Protein AF-A0A7V5YTV3-F1 (afdb_monomer_lite)

Radius of gyration: 22.98 Å; chains: 1; bounding box: 76×27×65 Å

Secondary structure (DSSP, 8-state):
-------------------HHHHHHHTS----TT-PPPP--HHHHHTTHHHHHHHHHHHHHHHHHHHHHHHHHHHHHHHHHHTTS----HHHHHHHHHHHHHHHHHHHHHHHHHHTTT-EEEETTTTEEEEEEEETTEEEEEEEETT-SS--EEEETTTGGGG-EE--HHHHHHEE-PPP-

Foldseek 3Di:
DDDDDDDPPDPDPDDDDQQVVNLVVVLPPPPPPPDDQFADAQVRVQVCCVVLLVLLVLLLVLSVVLVVLRVVLVVVVCCCVVVVGPPDDPVVSVVSVVSSVVSSVSSSVSQVVNCVSSWHQDDSNFSKIWGWKDFQNDIWTQIDTSPDNGGQWIARPVCPPVRTDGDDPNRNVGIDGDDDD

pLDDT: mean 79.78, std 21.56, range [27.31, 97.94]

Sequence (181 aa):
MRSRTGGQTQLRAKRPSRSIARLVADLRVPASEGDMPRYFTVHQAERLLPVIKPLMEQAMVLFRALMQAGHELAGINWRINALGGAFVNRQHITRLRNRERATADRLRELIEEIQSQGCQVKDLNLGLVDFPTRYRGREVLLCWKIDEPFIAYWHEVEAGFAGRQPIDEEFLQSHRGETEH

Structure (mmCIF, N/CA/C/O backbone):
data_AF-A0A7V5YTV3-F1
#
_entry.id   AF-A0A7V5YTV3-F1
#
loop_
_atom_site.group_PDB
_atom_site.id
_atom_site.type_symbol
_atom_site.label_atom_id
_atom_site.label_alt_id
_atom_site.label_comp_id
_atom_site.label_asym_id
_atom_site.label_entity_id
_atom_site.label_seq_id
_atom_site.pdbx_PDB_ins_code
_atom_site.Cartn_x
_atom_site.Cartn_y
_atom_site.Cartn_z
_atom_site.occupancy
_atom_site.B_iso_or_equiv
_atom_site.auth_seq_id
_atom_site.auth_comp_id
_atom_site.auth_asym_id
_atom_site.auth_atom_id
_atom_site.pdbx_PDB_model_num
ATOM 1 N N . MET A 1 1 ? 56.120 -1.026 -39.031 1.00 39.28 1 MET A N 1
ATOM 2 C CA . MET A 1 1 ? 55.217 0.143 -38.930 1.00 39.28 1 MET A CA 1
ATOM 3 C C . MET A 1 1 ? 53.805 -0.333 -38.603 1.00 39.28 1 MET A C 1
ATOM 5 O O . MET A 1 1 ? 53.260 -1.123 -39.350 1.00 39.28 1 MET A O 1
ATOM 9 N N . ARG A 1 2 ? 53.303 0.110 -37.442 1.00 32.78 2 ARG A N 1
ATOM 10 C CA . ARG A 1 2 ? 51.908 0.258 -36.966 1.00 32.78 2 ARG A CA 1
ATOM 11 C C . ARG A 1 2 ? 50.825 -0.751 -37.409 1.00 32.78 2 ARG A C 1
ATOM 13 O O . ARG A 1 2 ? 50.224 -0.642 -38.466 1.00 32.78 2 ARG A O 1
ATOM 20 N N . SER A 1 3 ? 50.520 -1.621 -36.448 1.00 36.06 3 SER A N 1
ATOM 21 C CA . SER A 1 3 ? 49.219 -2.088 -35.947 1.00 36.06 3 SER A CA 1
ATOM 22 C C . SER A 1 3 ? 47.936 -1.400 -36.445 1.00 36.06 3 SER A C 1
ATOM 24 O O . SER A 1 3 ? 47.866 -0.172 -36.449 1.00 36.06 3 SER A O 1
ATOM 26 N N . ARG A 1 4 ? 46.864 -2.194 -36.617 1.00 34.47 4 ARG A N 1
ATOM 27 C CA . ARG A 1 4 ? 45.581 -2.068 -35.877 1.00 34.47 4 ARG A CA 1
ATOM 28 C C . ARG A 1 4 ? 44.632 -3.227 -36.222 1.00 34.47 4 ARG A C 1
ATOM 30 O O . ARG A 1 4 ? 43.873 -3.180 -37.181 1.00 34.47 4 ARG A O 1
ATOM 37 N N . THR A 1 5 ? 44.678 -4.267 -35.398 1.00 36.91 5 THR A N 1
ATOM 38 C CA . THR A 1 5 ? 43.647 -5.300 -35.272 1.00 36.91 5 THR A CA 1
ATOM 39 C C . THR A 1 5 ? 42.393 -4.682 -34.650 1.00 36.91 5 THR A C 1
ATOM 41 O O . THR A 1 5 ? 42.446 -4.093 -33.570 1.00 36.91 5 THR A O 1
ATOM 44 N N . GLY A 1 6 ? 41.262 -4.782 -35.352 1.00 32.66 6 GLY A N 1
ATOM 45 C CA . GLY A 1 6 ? 39.955 -4.362 -34.857 1.00 32.66 6 GLY A CA 1
ATOM 46 C C . GLY A 1 6 ? 39.487 -5.285 -33.735 1.00 32.66 6 GLY A C 1
ATOM 47 O O . GLY A 1 6 ? 39.086 -6.418 -33.983 1.00 32.66 6 GLY A O 1
ATOM 48 N N . GLY A 1 7 ? 39.545 -4.801 -32.495 1.00 29.97 7 GLY A N 1
ATOM 49 C CA . GLY A 1 7 ? 38.953 -5.479 -31.348 1.00 29.97 7 GLY A CA 1
ATOM 50 C C . GLY A 1 7 ? 37.432 -5.376 -31.405 1.00 29.97 7 GLY A C 1
ATOM 51 O O . GLY A 1 7 ? 36.863 -4.351 -31.034 1.00 29.97 7 GLY A O 1
ATOM 52 N N . GLN A 1 8 ? 36.764 -6.436 -31.858 1.00 31.97 8 GLN A N 1
ATOM 53 C CA . GLN A 1 8 ? 35.346 -6.634 -31.574 1.00 31.97 8 GLN A CA 1
ATOM 54 C C . GLN A 1 8 ? 35.211 -6.966 -30.087 1.00 31.97 8 GLN A C 1
ATOM 56 O O . GLN A 1 8 ? 35.375 -8.108 -29.662 1.00 31.97 8 GLN A O 1
ATOM 61 N N . THR A 1 9 ? 34.950 -5.949 -29.269 1.00 30.86 9 THR A N 1
ATOM 62 C CA . THR A 1 9 ? 34.648 -6.142 -27.851 1.00 30.86 9 THR A CA 1
ATOM 63 C C . THR A 1 9 ? 33.279 -6.805 -27.737 1.00 30.86 9 THR A C 1
ATOM 65 O O . THR A 1 9 ? 32.240 -6.143 -27.784 1.00 30.86 9 THR A O 1
ATOM 68 N N . GLN A 1 10 ? 33.287 -8.130 -27.599 1.00 30.34 10 GLN A N 1
ATOM 69 C CA . GLN A 1 10 ? 32.141 -8.934 -27.192 1.00 30.34 10 GLN A CA 1
ATOM 70 C C . GLN A 1 10 ? 31.626 -8.380 -25.858 1.00 30.34 10 GLN A C 1
ATOM 72 O O . GLN A 1 10 ? 32.236 -8.551 -24.800 1.00 30.34 10 GLN A O 1
ATOM 77 N N . LEU A 1 11 ? 30.506 -7.661 -25.903 1.00 29.94 11 LEU A N 1
ATOM 78 C CA . LEU A 1 11 ? 29.801 -7.232 -24.705 1.00 29.94 11 LEU A CA 1
ATOM 79 C C . LEU A 1 11 ? 29.203 -8.480 -24.061 1.00 29.94 11 LEU A C 1
ATOM 81 O O . LEU A 1 11 ? 28.104 -8.909 -24.404 1.00 29.94 11 LEU A O 1
ATOM 85 N N . ARG A 1 12 ? 29.956 -9.072 -23.130 1.00 27.31 12 ARG A N 1
ATOM 86 C CA . ARG A 1 12 ? 29.453 -10.071 -22.188 1.00 27.31 12 ARG A CA 1
ATOM 87 C C . ARG A 1 12 ? 28.170 -9.514 -21.574 1.00 27.31 12 ARG A C 1
ATOM 89 O O . ARG A 1 12 ? 28.212 -8.505 -20.867 1.00 27.31 12 ARG A O 1
ATOM 96 N N . ALA A 1 13 ? 27.041 -10.153 -21.866 1.00 31.86 13 ALA A N 1
ATOM 97 C CA . ALA A 1 13 ? 25.770 -9.843 -21.239 1.00 31.86 13 ALA A CA 1
ATOM 98 C C . ALA A 1 13 ? 25.950 -9.959 -19.718 1.00 31.86 13 ALA A C 1
ATOM 100 O O . ALA A 1 13 ? 26.107 -11.053 -19.171 1.00 31.86 13 ALA A O 1
ATOM 101 N N . LYS A 1 14 ? 26.006 -8.815 -19.023 1.00 35.97 14 LYS A N 1
ATOM 102 C CA . LYS A 1 14 ? 25.876 -8.800 -17.566 1.00 35.97 14 LYS A CA 1
ATOM 103 C C . LYS A 1 14 ? 24.505 -9.395 -17.238 1.00 35.97 14 LYS A C 1
ATOM 105 O O . LYS A 1 14 ? 23.525 -9.088 -17.912 1.00 35.97 14 LYS A O 1
ATOM 110 N N . ARG A 1 15 ? 24.510 -10.284 -16.239 1.00 31.16 15 ARG A N 1
ATOM 111 C CA . ARG A 1 15 ? 23.380 -11.058 -15.696 1.00 31.16 15 ARG A CA 1
ATOM 112 C C . ARG A 1 15 ? 22.053 -10.277 -15.732 1.00 31.16 15 ARG A C 1
ATOM 114 O O . ARG A 1 15 ? 22.084 -9.072 -15.476 1.00 31.16 15 ARG A O 1
ATOM 121 N N . PRO A 1 16 ? 20.915 -10.941 -16.019 1.00 34.22 16 PRO A N 1
ATOM 122 C CA . PRO A 1 16 ? 19.632 -10.269 -16.186 1.00 34.22 16 PRO A CA 1
ATOM 123 C C . PRO A 1 16 ? 19.298 -9.425 -14.955 1.00 34.22 16 PRO A C 1
ATOM 125 O O . PRO A 1 16 ? 19.523 -9.846 -13.817 1.00 34.22 16 PRO A O 1
ATOM 128 N N . SER A 1 17 ? 18.794 -8.217 -15.218 1.00 44.38 17 SER A N 1
ATOM 129 C CA . SER A 1 17 ? 18.228 -7.311 -14.223 1.00 44.38 17 SER A CA 1
ATOM 130 C C . SER A 1 17 ? 17.287 -8.083 -13.303 1.00 44.38 17 SER A C 1
ATOM 132 O O . SER A 1 17 ? 16.470 -8.869 -13.785 1.00 44.38 17 SER A O 1
ATOM 134 N N . ARG A 1 18 ? 17.421 -7.867 -11.987 1.00 47.12 18 ARG A N 1
ATOM 135 C CA . ARG A 1 18 ? 16.464 -8.339 -10.977 1.00 47.12 18 ARG A CA 1
ATOM 136 C C . ARG A 1 18 ? 15.051 -8.088 -11.516 1.00 47.12 18 ARG A C 1
ATOM 138 O O . ARG A 1 18 ? 14.737 -6.950 -11.849 1.00 47.12 18 ARG A O 1
ATOM 145 N N . SER A 1 19 ? 14.258 -9.143 -11.696 1.00 48.81 19 SER A N 1
ATOM 146 C CA . SER A 1 19 ? 12.897 -9.018 -12.217 1.00 48.81 19 SER A CA 1
ATOM 147 C C . SER A 1 19 ? 12.085 -8.091 -11.313 1.00 48.81 19 SER A C 1
ATOM 149 O O . SER A 1 19 ? 12.270 -8.110 -10.100 1.00 48.81 19 SER A O 1
ATOM 151 N N . ILE A 1 20 ? 11.163 -7.306 -11.875 1.00 48.50 20 ILE A N 1
ATOM 152 C CA . ILE A 1 20 ? 10.229 -6.484 -11.084 1.00 48.50 20 ILE A CA 1
ATOM 153 C C . ILE A 1 20 ? 9.467 -7.354 -10.078 1.00 48.50 20 ILE A C 1
ATOM 155 O O . ILE A 1 20 ? 9.325 -6.958 -8.933 1.00 48.50 20 ILE A O 1
ATOM 159 N N . ALA A 1 21 ? 9.104 -8.587 -10.451 1.00 38.34 21 ALA A N 1
ATOM 160 C CA . ALA A 1 21 ? 8.534 -9.574 -9.530 1.00 38.34 21 ALA A CA 1
ATOM 161 C C . ALA A 1 21 ? 9.426 -9.842 -8.302 1.00 38.34 21 ALA A C 1
ATOM 163 O O . ALA A 1 21 ? 8.923 -9.992 -7.194 1.00 38.34 21 ALA A O 1
ATOM 164 N N . ARG A 1 22 ? 10.754 -9.851 -8.480 1.00 47.03 22 ARG A N 1
ATOM 165 C CA . ARG A 1 22 ? 11.716 -9.962 -7.381 1.00 47.03 22 ARG A CA 1
ATOM 166 C C . ARG A 1 22 ? 11.882 -8.645 -6.638 1.00 47.03 22 ARG A C 1
ATOM 168 O O . ARG A 1 22 ? 12.052 -8.687 -5.442 1.00 47.03 22 ARG A O 1
ATOM 175 N N . LEU A 1 23 ? 11.767 -7.495 -7.300 1.00 50.50 23 LEU A N 1
ATOM 176 C CA . LEU A 1 23 ? 11.758 -6.201 -6.620 1.00 50.50 23 LEU A CA 1
ATOM 177 C C . LEU A 1 23 ? 10.543 -6.071 -5.692 1.00 50.50 23 LEU A C 1
ATOM 179 O O . LEU A 1 23 ? 10.701 -5.630 -4.573 1.00 50.50 23 LEU A O 1
ATOM 183 N N . VAL A 1 24 ? 9.363 -6.508 -6.130 1.00 46.94 24 VAL A N 1
ATOM 184 C CA . VAL A 1 24 ? 8.118 -6.517 -5.343 1.00 46.94 24 VAL A CA 1
ATOM 185 C C . VAL A 1 24 ? 8.178 -7.556 -4.221 1.00 46.94 24 VAL A C 1
ATOM 187 O O . VAL A 1 24 ? 7.760 -7.271 -3.107 1.00 46.94 24 VAL A O 1
ATOM 190 N N . ALA A 1 25 ? 8.758 -8.733 -4.479 1.00 45.34 25 ALA A N 1
ATOM 191 C CA . ALA A 1 25 ? 8.995 -9.742 -3.446 1.00 45.34 25 ALA A CA 1
ATOM 192 C C . ALA A 1 25 ? 10.076 -9.319 -2.427 1.00 45.34 25 ALA A C 1
ATOM 194 O O . ALA A 1 25 ? 9.932 -9.596 -1.241 1.00 45.34 25 ALA A O 1
ATOM 195 N N . ASP A 1 26 ? 11.127 -8.621 -2.874 1.00 46.34 26 ASP A N 1
ATOM 196 C CA . ASP A 1 26 ? 12.193 -8.037 -2.043 1.00 46.34 26 ASP A CA 1
ATOM 197 C C . ASP A 1 26 ? 11.705 -6.757 -1.318 1.00 46.34 26 ASP A C 1
ATOM 199 O O . ASP A 1 26 ? 12.293 -6.358 -0.319 1.00 46.34 26 ASP A O 1
ATOM 203 N N . LEU A 1 27 ? 10.628 -6.118 -1.806 1.00 48.12 27 LEU A N 1
ATOM 204 C CA . LEU A 1 27 ? 9.881 -5.028 -1.156 1.00 48.12 27 LEU A CA 1
ATOM 205 C C . LEU A 1 27 ? 8.901 -5.539 -0.096 1.00 48.12 27 LEU A C 1
ATOM 207 O O . LEU A 1 27 ? 8.182 -4.733 0.496 1.00 48.12 27 LEU A O 1
ATOM 211 N N . ARG A 1 28 ? 8.901 -6.845 0.208 1.00 44.03 28 ARG A N 1
ATOM 212 C CA . ARG A 1 28 ? 8.528 -7.292 1.547 1.00 44.03 28 ARG A CA 1
ATOM 213 C C . ARG A 1 28 ? 9.573 -6.698 2.484 1.00 44.03 28 ARG A C 1
ATOM 215 O O . ARG A 1 28 ? 10.559 -7.353 2.805 1.00 44.03 28 ARG A O 1
ATOM 222 N N . VAL A 1 29 ? 9.388 -5.424 2.825 1.00 44.69 29 VAL A N 1
ATOM 223 C CA . VAL A 1 29 ? 10.171 -4.727 3.833 1.00 44.69 29 VAL A CA 1
ATOM 224 C C . VAL A 1 29 ? 10.051 -5.624 5.056 1.00 44.69 29 VAL A C 1
ATOM 226 O O . VAL A 1 29 ? 8.930 -5.822 5.536 1.00 44.69 29 VAL A O 1
ATOM 229 N N . PRO A 1 30 ? 11.134 -6.290 5.497 1.00 38.91 30 PRO A N 1
ATOM 230 C CA . PRO A 1 30 ? 11.075 -6.949 6.782 1.00 38.91 30 PRO A CA 1
ATOM 231 C C . PRO A 1 30 ? 10.698 -5.843 7.759 1.00 38.91 30 PRO A C 1
ATOM 233 O O . PRO A 1 30 ? 11.367 -4.807 7.776 1.00 38.91 30 PRO A O 1
ATOM 236 N N . ALA A 1 31 ? 9.600 -6.026 8.501 1.00 42.47 31 ALA A N 1
ATOM 237 C CA . ALA A 1 31 ? 9.365 -5.223 9.691 1.00 42.47 31 ALA A CA 1
ATOM 238 C C . ALA A 1 31 ? 10.707 -5.208 10.427 1.00 42.47 31 ALA A C 1
ATOM 240 O O . ALA A 1 31 ? 11.271 -6.278 10.679 1.00 42.47 31 ALA A O 1
ATOM 241 N N . SER A 1 32 ? 11.305 -4.026 10.584 1.00 39.44 32 SER A N 1
ATOM 242 C CA . SER A 1 32 ? 12.628 -3.909 11.187 1.00 39.44 32 SER A CA 1
ATOM 243 C C . SER A 1 32 ? 12.634 -4.705 12.489 1.00 39.44 32 SER A C 1
ATOM 245 O O . SER A 1 32 ? 11.674 -4.598 13.248 1.00 39.44 32 SER A O 1
ATOM 247 N N . GLU A 1 33 ? 13.687 -5.491 12.745 1.00 37.72 33 GLU A N 1
ATOM 248 C CA . GLU A 1 33 ? 13.821 -6.446 13.870 1.00 37.72 33 GLU A CA 1
ATOM 249 C C . GLU A 1 33 ? 13.706 -5.828 15.291 1.00 37.72 33 GLU A C 1
ATOM 251 O O . GLU A 1 33 ? 14.008 -6.484 16.283 1.00 37.72 33 GLU A O 1
ATOM 256 N N . GLY A 1 34 ? 13.238 -4.584 15.423 1.00 42.78 34 GLY A N 1
ATOM 257 C CA . GLY A 1 34 ? 12.931 -3.917 16.687 1.00 42.78 34 GLY A CA 1
ATOM 258 C C . GLY A 1 34 ? 11.650 -3.074 16.691 1.00 42.78 34 GLY A C 1
ATOM 259 O O . GLY A 1 34 ? 11.430 -2.372 17.673 1.00 42.78 34 GLY A O 1
ATOM 260 N N . ASP A 1 35 ? 10.817 -3.116 15.644 1.00 53.72 35 ASP A N 1
ATOM 261 C CA . ASP A 1 35 ? 9.542 -2.387 15.616 1.00 53.72 35 ASP A CA 1
ATOM 262 C C . ASP A 1 35 ? 8.424 -3.338 16.056 1.00 53.72 35 ASP A C 1
ATOM 264 O O . ASP A 1 35 ? 8.034 -4.253 15.325 1.00 53.72 35 ASP A O 1
ATOM 268 N N . MET A 1 36 ? 7.974 -3.203 17.307 1.00 58.09 36 MET A N 1
ATOM 269 C CA . MET A 1 36 ? 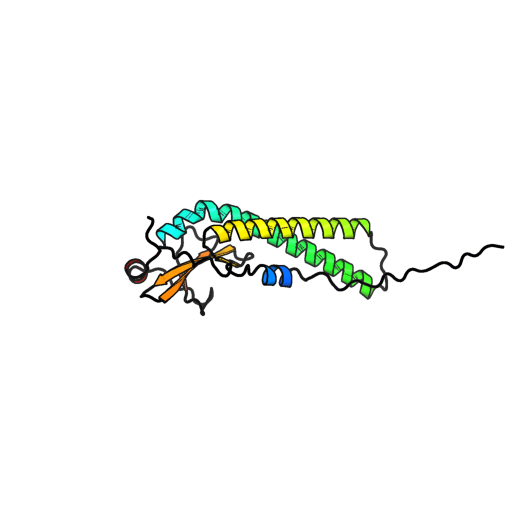6.824 -3.975 17.775 1.00 58.09 36 MET A CA 1
ATOM 270 C C . MET A 1 36 ? 5.608 -3.599 16.918 1.00 58.09 36 MET A C 1
ATOM 272 O O . MET A 1 36 ? 5.356 -2.409 16.726 1.00 58.09 36 MET A O 1
ATOM 276 N N . PRO A 1 37 ? 4.852 -4.579 16.394 1.00 66.75 37 PRO A N 1
ATOM 277 C CA . PRO A 1 37 ? 3.706 -4.289 15.550 1.00 66.75 37 PRO A CA 1
ATOM 278 C C . PRO A 1 37 ? 2.681 -3.478 16.339 1.00 66.75 37 PRO A C 1
ATOM 280 O O . PRO A 1 37 ? 2.120 -3.969 17.317 1.00 66.75 37 PRO A O 1
ATOM 283 N N . ARG A 1 38 ? 2.427 -2.250 15.878 1.00 86.56 38 ARG A N 1
ATOM 284 C CA . ARG A 1 38 ? 1.354 -1.408 16.400 1.00 86.56 38 ARG A CA 1
ATOM 285 C C . ARG A 1 38 ? 0.017 -2.095 16.146 1.00 86.56 38 ARG A C 1
ATOM 287 O O . ARG A 1 38 ? -0.350 -2.325 14.993 1.00 86.56 38 ARG A O 1
ATOM 294 N N . TYR A 1 39 ? -0.721 -2.401 17.207 1.00 93.81 39 TYR A N 1
ATOM 295 C CA . TYR A 1 39 ? -2.074 -2.946 17.082 1.00 93.81 39 TYR A CA 1
ATOM 296 C C . TYR A 1 39 ? -3.125 -1.835 17.018 1.00 93.81 39 TYR A C 1
ATOM 298 O O . TYR A 1 39 ? -3.104 -0.891 17.805 1.00 93.81 39 TYR A O 1
ATOM 306 N N . PHE A 1 40 ? -4.096 -1.979 16.121 1.00 94.69 40 PHE A N 1
ATOM 307 C CA . PHE A 1 40 ? -5.137 -0.990 15.859 1.00 94.69 40 PHE A CA 1
ATOM 308 C C . PHE A 1 40 ? -6.507 -1.469 16.326 1.00 94.69 40 PHE A C 1
ATOM 310 O O . PHE A 1 40 ? -6.867 -2.636 16.180 1.00 94.69 40 PHE A O 1
ATOM 317 N N . THR A 1 41 ? -7.319 -0.549 16.833 1.00 95.88 41 THR A N 1
ATOM 318 C CA . THR A 1 41 ? -8.776 -0.682 16.752 1.00 95.88 41 THR A CA 1
ATOM 319 C C . THR A 1 41 ? -9.239 -0.347 15.334 1.00 95.88 41 THR A C 1
ATOM 321 O O . THR A 1 41 ? -8.546 0.372 14.608 1.00 95.88 41 THR A O 1
ATOM 324 N N . VAL A 1 42 ? -10.433 -0.806 14.947 1.00 96.06 42 VAL A N 1
ATOM 325 C CA . VAL A 1 42 ? -11.053 -0.440 13.658 1.00 96.06 42 VAL A CA 1
ATOM 326 C C . VAL A 1 42 ? -11.068 1.077 13.484 1.00 96.06 42 VAL A C 1
ATOM 328 O O . VAL A 1 42 ? -10.604 1.586 12.470 1.00 96.06 42 VAL A O 1
ATOM 331 N N . HIS A 1 43 ? -11.477 1.810 14.522 1.00 95.19 43 HIS A N 1
ATOM 332 C CA . HIS A 1 43 ? -11.521 3.268 14.482 1.00 95.19 43 HIS A CA 1
ATOM 333 C C . HIS A 1 43 ? -10.135 3.906 14.289 1.00 95.19 43 HIS A C 1
ATOM 335 O O . HIS A 1 43 ? -9.983 4.830 13.493 1.00 95.19 43 HIS A O 1
ATOM 341 N N . GLN A 1 44 ? -9.101 3.416 14.985 1.00 95.12 44 GLN A N 1
ATOM 342 C CA . GLN A 1 44 ? -7.734 3.919 14.806 1.00 95.12 44 GLN A CA 1
ATOM 343 C C . GLN A 1 44 ? -7.233 3.696 13.374 1.00 95.12 44 GLN A C 1
ATOM 345 O O . GLN A 1 44 ? -6.639 4.608 12.799 1.00 95.12 44 GLN A O 1
ATOM 350 N N . ALA A 1 45 ? -7.488 2.517 12.802 1.00 96.19 45 ALA A N 1
ATOM 351 C CA . ALA A 1 45 ? -7.116 2.197 11.428 1.00 96.19 45 ALA A CA 1
ATOM 352 C C . ALA A 1 45 ? -7.892 3.056 10.410 1.00 96.19 45 ALA A C 1
ATOM 354 O O . ALA A 1 45 ? -7.299 3.606 9.484 1.00 96.19 45 ALA A O 1
ATOM 355 N N . GLU A 1 46 ? -9.192 3.269 10.620 1.00 96.94 46 GLU A N 1
ATOM 356 C CA . GLU A 1 46 ? -10.026 4.115 9.757 1.00 96.94 46 GLU A CA 1
ATOM 357 C C . GLU A 1 46 ? -9.562 5.574 9.713 1.00 96.94 46 GLU A C 1
ATOM 359 O O . GLU A 1 46 ? -9.559 6.193 8.648 1.00 96.94 46 GLU A O 1
ATOM 364 N N . ARG A 1 47 ? -9.086 6.122 10.838 1.00 96.62 47 ARG A N 1
ATOM 365 C CA . ARG A 1 47 ? -8.516 7.481 10.875 1.00 96.62 47 ARG A CA 1
ATOM 366 C C . ARG A 1 47 ? -7.242 7.630 10.042 1.00 96.62 47 ARG A C 1
ATOM 368 O O . ARG A 1 47 ? -6.892 8.757 9.698 1.00 96.62 47 ARG A O 1
ATOM 375 N N . LEU A 1 48 ? -6.555 6.535 9.710 1.00 96.25 48 LEU A N 1
ATOM 376 C CA . LEU A 1 48 ? -5.392 6.562 8.822 1.00 96.25 48 LEU A CA 1
ATOM 377 C C . LEU A 1 48 ? -5.777 6.531 7.338 1.00 96.25 48 LEU A C 1
ATOM 379 O O . LEU A 1 48 ? -4.963 6.919 6.501 1.00 96.25 48 LEU A O 1
ATOM 383 N N . LEU A 1 49 ? -7.002 6.127 6.980 1.00 97.38 49 LEU A N 1
ATOM 384 C CA . LEU A 1 49 ? -7.415 6.000 5.578 1.00 97.38 49 LEU A CA 1
ATOM 385 C C . LEU A 1 49 ? -7.304 7.304 4.770 1.00 97.38 49 LEU A C 1
ATOM 387 O O . LEU A 1 49 ? -6.831 7.226 3.637 1.00 97.38 49 LEU A O 1
ATOM 391 N N . PRO A 1 50 ? -7.640 8.502 5.297 1.00 97.12 50 PRO A N 1
ATOM 392 C CA . PRO A 1 50 ? -7.437 9.756 4.566 1.00 97.12 50 PRO A CA 1
ATOM 393 C C . PRO A 1 50 ? -5.972 10.040 4.201 1.00 97.12 50 PRO A C 1
ATOM 395 O O . PRO A 1 50 ? -5.718 10.748 3.230 1.00 97.12 50 PRO A O 1
ATOM 398 N N . VAL A 1 51 ? -5.019 9.484 4.957 1.00 96.00 51 VAL A N 1
ATOM 399 C CA . VAL A 1 51 ? -3.575 9.593 4.694 1.00 96.00 51 VAL A CA 1
ATOM 400 C C . VAL A 1 51 ? -3.110 8.467 3.768 1.00 96.00 51 VAL A C 1
ATOM 402 O O . VAL A 1 51 ? -2.428 8.717 2.779 1.00 96.00 51 VAL A O 1
ATOM 405 N N . ILE A 1 52 ? -3.517 7.225 4.042 1.00 96.62 52 ILE A N 1
ATOM 406 C CA . ILE A 1 52 ? -3.083 6.034 3.297 1.00 96.62 52 ILE A CA 1
ATOM 407 C C . ILE A 1 52 ? -3.651 6.013 1.877 1.00 96.62 52 ILE A C 1
ATOM 409 O O . ILE A 1 52 ? -2.937 5.661 0.939 1.00 96.62 52 ILE A O 1
ATOM 413 N N . LYS A 1 53 ? -4.917 6.399 1.690 1.00 97.31 53 LYS A N 1
ATOM 414 C CA . LYS A 1 53 ? -5.605 6.347 0.394 1.00 97.31 53 LYS A CA 1
ATOM 415 C C . LYS A 1 53 ? -4.857 7.078 -0.731 1.00 97.31 53 LYS A C 1
ATOM 417 O O . LYS A 1 53 ? -4.550 6.418 -1.724 1.00 97.31 53 LYS A O 1
ATOM 422 N N . PRO A 1 54 ? -4.506 8.374 -0.614 1.00 97.94 54 PRO A N 1
ATOM 423 C CA . PRO A 1 54 ? -3.792 9.071 -1.685 1.00 97.94 54 PRO A CA 1
ATOM 424 C C . PRO A 1 54 ? -2.385 8.508 -1.942 1.00 97.94 54 PRO A C 1
ATOM 426 O O . PRO A 1 54 ? -1.924 8.521 -3.086 1.00 97.94 54 PRO A O 1
ATOM 429 N N . LEU A 1 55 ? -1.698 7.997 -0.913 1.00 97.31 55 LEU A N 1
ATOM 430 C CA . LEU A 1 55 ? -0.393 7.344 -1.069 1.00 97.31 55 LEU A CA 1
ATOM 431 C C . LEU A 1 55 ? -0.524 6.024 -1.832 1.00 97.31 55 LEU A C 1
ATOM 433 O O . LEU A 1 55 ? 0.235 5.766 -2.768 1.00 97.31 55 LEU A O 1
ATOM 437 N N . MET A 1 56 ? -1.525 5.215 -1.479 1.00 97.00 56 MET A N 1
ATOM 438 C CA . MET A 1 56 ? -1.826 3.956 -2.152 1.00 97.00 56 MET A CA 1
ATOM 439 C C . MET A 1 56 ? -2.217 4.201 -3.612 1.00 97.00 56 MET A C 1
ATOM 441 O O . MET A 1 56 ? -1.659 3.563 -4.498 1.00 97.00 56 MET A O 1
ATOM 445 N N . GLU A 1 57 ? -3.088 5.169 -3.908 1.00 97.88 57 GLU A N 1
ATOM 446 C CA . GLU A 1 57 ? -3.454 5.521 -5.290 1.00 97.88 57 GLU A CA 1
ATOM 447 C C . GLU A 1 57 ? -2.221 5.869 -6.141 1.00 97.88 57 GLU A C 1
ATOM 449 O O . GLU A 1 57 ? -2.069 5.366 -7.262 1.00 97.88 57 GLU A O 1
ATOM 454 N N . GLN A 1 58 ? -1.299 6.670 -5.597 1.00 97.88 58 GLN A N 1
ATOM 455 C CA . GLN A 1 58 ? -0.030 6.986 -6.257 1.00 97.88 58 GLN A CA 1
ATOM 456 C C . GLN A 1 58 ? 0.851 5.743 -6.436 1.00 97.88 58 GLN A C 1
ATOM 458 O O . GLN A 1 58 ? 1.393 5.525 -7.525 1.00 97.88 58 GLN A O 1
ATOM 463 N N . ALA A 1 59 ? 0.960 4.898 -5.410 1.00 95.88 59 ALA A N 1
ATOM 464 C CA . ALA A 1 59 ? 1.724 3.658 -5.469 1.00 95.88 59 ALA A CA 1
ATOM 465 C C . ALA A 1 59 ? 1.178 2.717 -6.556 1.00 95.88 59 ALA A C 1
ATOM 467 O O . ALA A 1 59 ? 1.948 2.202 -7.366 1.00 95.88 59 ALA A O 1
ATOM 468 N N . MET A 1 60 ? -0.145 2.568 -6.668 1.00 96.00 60 MET A N 1
ATOM 469 C CA . MET A 1 60 ? -0.794 1.771 -7.715 1.00 96.00 60 MET A CA 1
ATOM 470 C C . MET A 1 60 ? -0.492 2.310 -9.124 1.00 96.00 60 MET A C 1
ATOM 472 O O . MET A 1 60 ? -0.271 1.535 -10.058 1.00 96.00 60 MET A O 1
ATOM 476 N N . VAL A 1 61 ? -0.462 3.637 -9.307 1.00 97.44 61 VAL A N 1
ATOM 477 C CA . VAL A 1 61 ? -0.089 4.264 -10.589 1.00 97.44 61 VAL A CA 1
ATOM 478 C C . VAL A 1 61 ? 1.360 3.941 -10.956 1.00 97.44 61 VAL A C 1
ATOM 480 O O . VAL A 1 61 ? 1.621 3.492 -12.077 1.00 97.44 61 VAL A O 1
ATOM 483 N N . LEU A 1 62 ? 2.298 4.129 -10.025 1.00 95.81 62 LEU A N 1
ATOM 484 C CA . LEU A 1 62 ? 3.716 3.837 -10.257 1.00 95.81 62 LEU A CA 1
ATOM 485 C C . LEU A 1 62 ? 3.961 2.344 -10.478 1.00 95.81 62 LEU A C 1
ATOM 487 O O . LEU A 1 62 ? 4.740 1.979 -11.356 1.00 95.81 62 LEU A O 1
ATOM 491 N N . PHE A 1 63 ? 3.252 1.486 -9.747 1.00 93.31 63 PHE A N 1
ATOM 492 C CA . PHE A 1 63 ? 3.307 0.040 -9.914 1.00 93.31 63 PHE A CA 1
ATOM 493 C C . PHE A 1 63 ? 2.901 -0.378 -11.333 1.00 93.31 63 PHE A C 1
ATOM 495 O O . PHE A 1 63 ? 3.647 -1.095 -12.004 1.00 93.31 63 PHE A O 1
ATOM 502 N N . ARG A 1 64 ? 1.779 0.142 -11.852 1.00 94.44 64 ARG A N 1
ATOM 503 C CA . ARG A 1 64 ? 1.355 -0.104 -13.243 1.00 94.44 64 ARG A CA 1
ATOM 504 C C . ARG A 1 64 ? 2.390 0.384 -14.258 1.00 94.44 64 ARG A C 1
ATOM 506 O O . ARG A 1 64 ? 2.707 -0.341 -15.202 1.00 94.44 64 ARG A O 1
ATOM 513 N N . ALA A 1 65 ? 2.948 1.579 -14.054 1.00 92.06 65 ALA A N 1
ATOM 514 C CA . ALA A 1 65 ? 3.985 2.127 -14.928 1.00 92.06 65 ALA A CA 1
ATOM 515 C C . ALA A 1 65 ? 5.262 1.267 -14.926 1.00 92.06 65 ALA A C 1
ATOM 517 O O . ALA A 1 65 ? 5.861 1.042 -15.980 1.00 92.06 65 ALA A O 1
ATOM 518 N N . LEU A 1 66 ? 5.652 0.747 -13.760 1.00 90.25 66 LEU A N 1
ATOM 519 C CA . LEU A 1 66 ? 6.801 -0.139 -13.607 1.00 90.25 66 LEU A CA 1
ATOM 520 C C . LEU A 1 66 ? 6.581 -1.464 -14.349 1.00 90.25 66 LEU A C 1
ATOM 522 O O . LEU A 1 66 ? 7.439 -1.877 -15.129 1.00 90.25 66 LEU A O 1
ATOM 526 N N . MET A 1 67 ? 5.412 -2.089 -14.179 1.00 88.19 67 MET A N 1
ATOM 527 C CA . MET A 1 67 ? 5.045 -3.320 -14.890 1.00 88.19 67 MET A CA 1
ATOM 528 C C . MET A 1 67 ? 5.076 -3.137 -16.412 1.00 88.19 67 MET A C 1
ATOM 530 O O . MET A 1 67 ? 5.622 -3.978 -17.130 1.00 88.19 67 MET A O 1
ATOM 534 N N . GLN A 1 68 ? 4.559 -2.010 -16.911 1.00 89.56 68 GLN A N 1
ATOM 535 C CA . GLN A 1 68 ? 4.591 -1.682 -18.335 1.00 89.56 68 GLN A CA 1
ATOM 536 C C . GLN A 1 68 ? 6.026 -1.521 -18.861 1.00 89.56 68 GLN A C 1
ATOM 538 O O . GLN A 1 68 ? 6.367 -2.106 -19.891 1.00 89.56 68 GLN A O 1
ATOM 543 N N . ALA A 1 69 ? 6.880 -0.782 -18.143 1.00 86.38 69 ALA A N 1
ATOM 544 C CA . ALA A 1 69 ? 8.285 -0.606 -18.516 1.00 86.38 69 ALA A CA 1
ATOM 545 C C . ALA A 1 69 ? 9.048 -1.944 -18.537 1.00 86.38 69 ALA A C 1
ATOM 547 O O . ALA A 1 69 ? 9.838 -2.203 -19.448 1.00 86.38 69 ALA A O 1
ATOM 548 N N . GLY A 1 70 ? 8.762 -2.826 -17.575 1.00 85.06 70 GLY A N 1
ATOM 549 C CA . GLY A 1 70 ? 9.305 -4.180 -17.523 1.00 85.06 70 GLY A CA 1
ATOM 550 C C . GLY A 1 70 ? 8.930 -5.031 -18.733 1.00 85.06 70 GLY A C 1
ATOM 551 O O . GLY A 1 70 ? 9.797 -5.665 -19.339 1.00 85.06 70 GLY A O 1
ATOM 552 N N . HIS A 1 71 ? 7.650 -5.023 -19.118 1.00 87.81 71 HIS A N 1
ATOM 553 C CA . HIS A 1 71 ? 7.173 -5.724 -20.313 1.00 87.81 71 HIS A CA 1
ATOM 554 C C . HIS A 1 71 ? 7.831 -5.196 -21.594 1.00 87.81 71 HIS A C 1
ATOM 556 O O . HIS A 1 71 ? 8.246 -5.986 -22.446 1.00 87.81 71 HIS A O 1
ATOM 562 N N . GLU A 1 72 ? 7.990 -3.878 -21.719 1.00 88.00 72 GLU A N 1
ATOM 563 C CA . GLU A 1 72 ? 8.665 -3.258 -22.8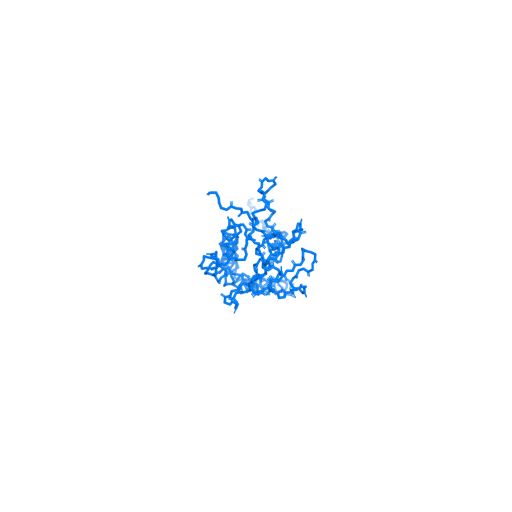63 1.00 88.00 72 GLU A CA 1
ATOM 564 C C . GLU A 1 72 ? 10.137 -3.697 -22.955 1.00 88.00 72 GLU A C 1
ATOM 566 O O . GLU A 1 72 ? 10.587 -4.171 -24.004 1.00 88.00 72 GLU A O 1
ATOM 571 N N . LEU A 1 73 ? 10.876 -3.634 -21.842 1.00 85.88 73 LEU A N 1
ATOM 572 C CA . LEU A 1 73 ? 12.269 -4.085 -21.770 1.00 85.88 73 LEU A CA 1
ATOM 573 C C . LEU A 1 73 ? 12.416 -5.579 -22.078 1.00 85.88 73 LEU A C 1
ATOM 575 O O . LEU A 1 73 ? 13.349 -5.966 -22.789 1.00 85.88 73 LEU A O 1
ATOM 579 N N . ALA A 1 74 ? 11.502 -6.416 -21.582 1.00 86.56 74 ALA A N 1
ATOM 580 C CA . ALA A 1 74 ? 11.486 -7.847 -21.870 1.00 86.56 74 ALA A CA 1
ATOM 581 C C . ALA A 1 74 ? 11.258 -8.116 -23.365 1.00 86.56 74 ALA A C 1
ATOM 583 O O . ALA A 1 74 ? 11.992 -8.905 -23.964 1.00 86.56 74 ALA A O 1
ATOM 584 N N . GLY A 1 75 ? 10.314 -7.406 -23.992 1.00 87.38 75 GLY A N 1
ATOM 585 C CA . GLY A 1 75 ? 10.049 -7.503 -25.428 1.00 87.38 75 GLY A CA 1
ATOM 586 C C . GLY A 1 75 ? 11.230 -7.045 -26.289 1.00 87.38 75 GLY A C 1
ATOM 587 O O . GLY A 1 75 ? 11.535 -7.664 -27.310 1.00 87.38 75 GLY A O 1
ATOM 588 N N . ILE A 1 76 ? 11.939 -5.992 -25.872 1.00 86.12 76 ILE A N 1
ATOM 589 C CA . ILE A 1 76 ? 13.186 -5.558 -26.517 1.00 86.12 76 ILE A CA 1
ATOM 590 C C . ILE A 1 76 ? 14.258 -6.650 -26.399 1.00 86.12 76 ILE A C 1
ATOM 592 O O . ILE A 1 76 ? 14.870 -7.026 -27.400 1.00 86.12 76 ILE A O 1
ATOM 596 N N . ASN A 1 77 ? 14.471 -7.184 -25.195 1.00 83.94 77 ASN A N 1
ATOM 597 C CA . ASN A 1 77 ? 15.489 -8.202 -24.943 1.00 83.94 77 ASN A CA 1
ATOM 598 C C . ASN A 1 77 ? 15.210 -9.499 -25.717 1.00 83.94 77 ASN A C 1
ATOM 600 O O . ASN A 1 77 ? 16.128 -10.092 -26.282 1.00 83.94 77 ASN A O 1
ATOM 604 N N . TRP A 1 78 ? 13.941 -9.906 -25.798 1.00 85.38 78 TRP A N 1
ATOM 605 C CA . TRP A 1 78 ? 13.517 -11.038 -26.616 1.00 85.38 78 TRP A CA 1
ATOM 606 C C . TRP A 1 78 ?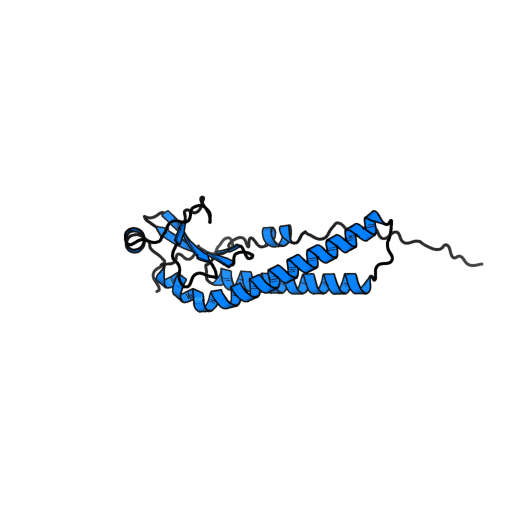 13.872 -10.829 -28.094 1.00 85.38 78 TRP A C 1
ATOM 608 O O . TRP A 1 78 ? 14.517 -11.697 -28.676 1.00 85.38 78 TRP A O 1
ATOM 618 N N . ARG A 1 79 ? 13.564 -9.660 -28.682 1.00 82.50 79 ARG A N 1
ATOM 619 C CA . ARG A 1 79 ? 13.905 -9.354 -30.089 1.00 82.50 79 ARG A CA 1
ATOM 620 C C . ARG A 1 79 ? 15.408 -9.389 -30.354 1.00 82.50 79 ARG A C 1
ATOM 622 O O . ARG A 1 79 ? 15.825 -9.907 -31.383 1.00 82.50 79 ARG A O 1
ATOM 629 N N . ILE A 1 80 ? 16.221 -8.856 -29.438 1.00 83.00 80 ILE A N 1
ATOM 630 C CA . ILE A 1 80 ? 17.688 -8.881 -29.561 1.00 83.00 80 ILE A CA 1
ATOM 631 C C . ILE A 1 80 ? 18.197 -10.322 -29.651 1.00 83.00 80 ILE A C 1
ATOM 633 O O . ILE A 1 80 ? 19.011 -10.617 -30.524 1.00 83.00 80 ILE A O 1
ATOM 637 N N . ASN A 1 81 ? 17.706 -11.201 -28.773 1.00 81.69 81 ASN A N 1
ATOM 638 C CA . ASN A 1 81 ? 18.129 -12.599 -28.717 1.00 81.69 81 ASN A CA 1
ATOM 639 C C . ASN A 1 81 ? 17.592 -13.415 -29.902 1.00 81.69 81 ASN A C 1
ATOM 641 O O . ASN A 1 81 ? 18.347 -14.169 -30.507 1.00 81.69 81 ASN A O 1
ATOM 645 N N . ALA A 1 82 ? 16.313 -13.247 -30.253 1.00 82.75 82 ALA A N 1
ATOM 646 C CA . ALA A 1 82 ? 15.658 -14.007 -31.317 1.00 82.75 82 ALA A CA 1
ATOM 647 C C . ALA A 1 82 ? 16.174 -13.647 -32.720 1.00 82.75 82 ALA A C 1
ATOM 649 O O . ALA A 1 82 ? 16.238 -14.510 -33.588 1.00 82.75 82 ALA A O 1
ATOM 650 N N . LEU A 1 83 ? 16.558 -12.385 -32.944 1.00 78.25 83 LEU A N 1
ATOM 651 C CA . LEU A 1 83 ? 17.000 -11.883 -34.251 1.00 78.25 83 LEU A CA 1
ATOM 652 C C . LEU A 1 83 ? 18.528 -11.758 -34.370 1.00 78.25 83 LEU A C 1
ATOM 654 O O . LEU A 1 83 ? 19.015 -11.085 -35.273 1.00 78.25 83 LEU A O 1
ATOM 658 N N . GLY A 1 84 ? 19.294 -12.366 -33.455 1.00 67.06 84 GLY A N 1
ATOM 659 C CA . GLY A 1 84 ? 20.758 -12.427 -33.554 1.00 67.06 84 GLY A CA 1
ATOM 660 C C . GLY A 1 84 ? 21.467 -11.069 -33.469 1.00 67.06 84 GLY A C 1
ATOM 661 O O . GLY A 1 84 ? 22.521 -10.891 -34.073 1.00 67.06 84 GLY A O 1
ATOM 662 N N . GLY A 1 85 ? 20.910 -10.111 -32.719 1.00 65.81 85 GLY A N 1
ATOM 663 C CA . GLY A 1 85 ? 21.439 -8.748 -32.623 1.00 65.81 85 GLY A CA 1
ATOM 664 C C . GLY A 1 85 ? 20.691 -7.753 -33.507 1.00 65.81 85 GLY A C 1
ATOM 665 O O . GLY A 1 85 ? 21.269 -7.149 -34.406 1.00 65.81 85 GLY A O 1
ATOM 666 N N . ALA A 1 86 ? 19.404 -7.541 -33.219 1.00 64.94 86 ALA A N 1
ATOM 667 C CA . ALA A 1 86 ? 18.636 -6.455 -33.825 1.00 64.94 86 ALA A CA 1
ATOM 668 C C . ALA A 1 86 ? 19.330 -5.090 -33.619 1.00 64.94 86 ALA A C 1
ATOM 670 O O . ALA A 1 86 ? 19.892 -4.824 -32.551 1.00 64.94 86 ALA A O 1
ATOM 671 N N . PHE A 1 87 ? 19.243 -4.193 -34.610 1.00 64.56 87 PHE A N 1
ATOM 672 C CA . PHE A 1 87 ? 19.652 -2.794 -34.454 1.00 64.56 87 PHE A CA 1
ATOM 673 C C . PHE A 1 87 ? 18.697 -2.082 -33.497 1.00 64.56 87 PHE A C 1
ATOM 675 O O . PHE A 1 87 ? 17.683 -1.509 -33.884 1.00 64.56 87 PHE A O 1
ATOM 682 N N . VAL A 1 88 ? 19.023 -2.140 -32.213 1.00 70.19 88 VAL A N 1
ATOM 683 C CA . VAL A 1 88 ? 18.299 -1.437 -31.159 1.00 70.19 88 VAL A CA 1
ATOM 684 C C . VAL A 1 88 ? 19.002 -0.146 -30.804 1.00 70.19 88 VAL A C 1
ATOM 686 O O . VAL A 1 88 ? 20.216 -0.096 -30.593 1.00 70.19 88 VAL A O 1
ATOM 689 N N . ASN A 1 89 ? 18.203 0.902 -30.647 1.00 80.69 89 ASN A N 1
ATOM 690 C CA . ASN A 1 89 ? 18.679 2.172 -30.142 1.00 80.69 89 ASN A CA 1
ATOM 691 C C . ASN A 1 89 ? 19.107 2.021 -28.667 1.00 80.69 89 ASN A C 1
ATOM 693 O O . ASN A 1 89 ? 18.281 2.021 -27.752 1.00 80.69 89 ASN A O 1
ATOM 697 N N . ARG A 1 90 ? 20.420 1.910 -28.424 1.00 82.06 90 ARG A N 1
ATOM 698 C CA . ARG A 1 90 ? 20.986 1.802 -27.067 1.00 82.06 90 ARG A CA 1
ATOM 699 C C . ARG A 1 90 ? 20.602 2.974 -26.167 1.00 82.06 90 ARG A C 1
ATOM 701 O O . ARG A 1 90 ? 20.380 2.758 -24.981 1.00 82.06 90 ARG A O 1
ATOM 708 N N . GLN A 1 91 ? 20.515 4.194 -26.702 1.00 86.38 91 GLN A N 1
ATOM 709 C CA . GLN A 1 91 ? 20.130 5.363 -25.906 1.00 86.38 91 GLN A CA 1
ATOM 710 C C . GLN A 1 91 ? 18.684 5.249 -25.425 1.00 86.38 91 GLN A C 1
ATOM 712 O O . GLN A 1 91 ? 18.400 5.568 -24.274 1.00 86.38 91 GLN A O 1
ATOM 717 N N . HIS A 1 92 ? 17.786 4.747 -26.274 1.00 84.50 92 HIS A N 1
ATOM 718 C CA . HIS A 1 92 ? 16.401 4.481 -25.897 1.00 84.50 92 HIS A CA 1
ATOM 719 C C . HIS A 1 92 ? 16.309 3.435 -24.772 1.00 84.50 92 HIS A C 1
ATOM 721 O O . HIS A 1 92 ? 15.678 3.709 -23.753 1.00 84.50 92 HIS A O 1
ATOM 727 N N . ILE A 1 93 ? 17.031 2.310 -24.878 1.00 86.69 93 ILE A N 1
ATOM 728 C CA . ILE A 1 93 ? 17.081 1.287 -23.813 1.00 86.69 93 ILE A CA 1
ATOM 729 C C . ILE A 1 93 ? 17.611 1.875 -22.497 1.00 86.69 93 ILE A C 1
ATOM 731 O O . ILE A 1 93 ? 17.057 1.612 -21.431 1.00 86.69 93 ILE A O 1
ATOM 735 N N . THR A 1 94 ? 18.676 2.679 -22.550 1.00 88.62 94 THR A N 1
ATOM 736 C CA . THR A 1 94 ? 19.229 3.335 -21.356 1.00 88.62 94 THR A CA 1
ATOM 737 C C . THR A 1 94 ? 18.220 4.288 -20.715 1.00 88.62 94 THR A C 1
ATOM 739 O O . THR A 1 94 ? 18.047 4.251 -19.499 1.00 88.62 94 THR A O 1
ATOM 742 N N . ARG A 1 95 ? 17.514 5.108 -21.507 1.00 89.69 95 ARG A N 1
ATOM 743 C CA . ARG A 1 95 ? 16.465 6.008 -20.995 1.00 89.69 95 ARG A CA 1
ATOM 744 C C . ARG A 1 95 ? 15.332 5.230 -20.328 1.00 89.69 95 ARG A C 1
ATOM 746 O O . ARG A 1 95 ? 14.916 5.603 -19.235 1.00 89.69 95 ARG A O 1
ATOM 753 N N . LEU A 1 96 ? 14.885 4.137 -20.947 1.00 86.88 96 LEU A N 1
ATOM 754 C CA . LEU A 1 96 ? 13.826 3.287 -20.406 1.00 86.88 96 LEU A CA 1
ATOM 755 C C . LEU A 1 96 ? 14.233 2.659 -19.064 1.00 86.88 96 LEU A C 1
ATOM 757 O O . LEU A 1 96 ? 13.484 2.756 -18.099 1.00 86.88 96 LEU A O 1
ATOM 761 N N . ARG A 1 97 ? 15.459 2.127 -18.960 1.00 86.62 97 ARG A N 1
ATOM 762 C CA . ARG A 1 97 ? 16.010 1.583 -17.702 1.00 86.62 97 ARG A CA 1
ATOM 763 C C . ARG A 1 97 ? 16.168 2.630 -16.602 1.00 86.62 97 ARG A C 1
ATOM 765 O O . ARG A 1 97 ? 15.948 2.331 -15.433 1.00 86.62 97 ARG A O 1
ATOM 772 N N . ASN A 1 98 ? 16.580 3.847 -16.952 1.00 88.81 98 ASN A N 1
ATOM 773 C CA . ASN A 1 98 ? 16.704 4.926 -15.972 1.00 88.81 98 ASN A CA 1
ATOM 774 C C . ASN A 1 98 ? 15.330 5.342 -15.438 1.00 88.81 98 ASN A C 1
ATOM 776 O O . ASN A 1 98 ? 15.180 5.532 -14.234 1.00 88.81 98 ASN A O 1
ATOM 780 N N . ARG A 1 99 ? 14.323 5.425 -16.318 1.00 88.56 99 ARG A N 1
ATOM 781 C CA . ARG A 1 99 ? 12.937 5.692 -15.923 1.00 88.56 99 ARG A CA 1
ATOM 782 C C . ARG A 1 99 ? 12.380 4.578 -15.037 1.00 88.56 99 ARG A C 1
ATOM 784 O O . ARG A 1 99 ? 11.837 4.885 -13.986 1.00 88.56 99 ARG A O 1
ATOM 791 N N . GLU A 1 100 ? 12.564 3.317 -15.430 1.00 87.75 100 GLU A N 1
ATOM 792 C CA . GLU A 1 100 ? 12.173 2.138 -14.644 1.00 87.75 100 GLU A CA 1
ATOM 793 C C . GLU A 1 100 ? 12.751 2.207 -13.223 1.00 87.75 100 GLU A C 1
ATOM 795 O O . GLU A 1 100 ? 12.014 2.073 -12.250 1.00 87.75 100 GLU A O 1
ATOM 800 N N . ARG A 1 101 ? 14.053 2.498 -13.097 1.00 87.94 101 ARG A N 1
ATOM 801 C CA . ARG A 1 101 ? 14.725 2.644 -11.800 1.00 87.94 101 ARG A CA 1
ATOM 802 C C . ARG A 1 101 ? 14.134 3.772 -10.959 1.00 87.94 101 ARG A C 1
ATOM 804 O O . ARG A 1 101 ? 13.772 3.530 -9.818 1.00 87.94 101 ARG A O 1
ATOM 811 N N . ALA A 1 102 ? 13.987 4.967 -11.529 1.00 89.56 102 ALA A N 1
ATOM 812 C CA . ALA A 1 102 ? 13.424 6.108 -10.810 1.00 89.56 102 ALA A CA 1
ATOM 813 C C . ALA A 1 102 ? 11.974 5.852 -10.352 1.00 89.56 102 ALA A C 1
ATOM 815 O O . ALA A 1 102 ? 11.601 6.212 -9.241 1.00 89.56 102 ALA A O 1
ATOM 816 N N . THR A 1 103 ? 11.160 5.193 -11.185 1.00 91.00 103 THR A N 1
ATOM 817 C CA . THR A 1 103 ? 9.796 4.775 -10.819 1.00 91.00 103 THR A CA 1
ATOM 818 C C . THR A 1 103 ? 9.805 3.750 -9.686 1.00 91.00 103 THR A C 1
ATOM 820 O O . THR A 1 103 ? 9.008 3.867 -8.760 1.00 91.00 103 THR A O 1
ATOM 823 N N . ALA A 1 104 ? 10.712 2.773 -9.733 1.00 88.19 104 ALA A N 1
ATOM 824 C CA . ALA A 1 104 ? 10.855 1.765 -8.690 1.00 88.19 104 ALA A CA 1
ATOM 825 C C . ALA A 1 104 ? 11.298 2.358 -7.344 1.00 88.19 104 ALA A C 1
ATOM 827 O O . ALA A 1 104 ? 10.788 1.950 -6.304 1.00 88.19 104 ALA A O 1
ATOM 828 N N . ASP A 1 105 ? 12.222 3.319 -7.363 1.00 89.88 105 ASP A N 1
ATOM 829 C CA . ASP A 1 105 ? 12.689 3.992 -6.150 1.00 89.88 105 ASP A CA 1
ATOM 830 C C . ASP A 1 105 ? 11.571 4.833 -5.527 1.00 89.88 105 ASP A C 1
ATOM 832 O O . ASP A 1 105 ? 11.292 4.687 -4.340 1.00 89.88 105 ASP A O 1
ATOM 836 N N . ARG A 1 106 ? 10.824 5.592 -6.339 1.00 94.75 106 ARG A N 1
ATOM 837 C CA . ARG A 1 106 ? 9.672 6.354 -5.840 1.00 94.75 106 ARG A CA 1
ATOM 838 C C . ARG A 1 106 ? 8.550 5.464 -5.298 1.00 94.75 106 ARG A C 1
ATOM 840 O O . ARG A 1 106 ? 7.904 5.814 -4.317 1.00 94.75 106 ARG A O 1
ATOM 847 N N . LEU A 1 107 ? 8.304 4.316 -5.932 1.00 93.88 107 LEU A N 1
ATOM 848 C CA . LEU A 1 107 ? 7.331 3.344 -5.435 1.00 93.88 107 LEU A CA 1
ATOM 849 C C . LEU A 1 107 ? 7.747 2.788 -4.065 1.00 93.88 107 LEU A C 1
ATOM 851 O O . LEU A 1 107 ? 6.897 2.642 -3.193 1.00 93.88 107 LEU A O 1
ATOM 855 N N . ARG A 1 108 ? 9.040 2.500 -3.873 1.00 89.94 108 ARG A N 1
ATOM 856 C CA . ARG A 1 108 ? 9.575 2.045 -2.585 1.00 89.94 108 ARG A CA 1
ATOM 857 C C . ARG A 1 108 ? 9.327 3.073 -1.483 1.00 89.94 108 ARG A C 1
ATOM 859 O O . ARG A 1 108 ? 8.791 2.696 -0.452 1.00 89.94 108 ARG A O 1
ATOM 866 N N . GLU A 1 109 ? 9.637 4.343 -1.739 1.00 92.69 109 GLU A N 1
ATOM 867 C CA . GLU A 1 109 ? 9.408 5.437 -0.781 1.00 92.69 109 GLU A CA 1
ATOM 868 C C . GLU A 1 109 ? 7.940 5.516 -0.336 1.00 92.69 109 GLU A C 1
ATOM 870 O O . GLU A 1 109 ? 7.665 5.614 0.854 1.00 92.69 109 GLU A O 1
ATOM 875 N N . LEU A 1 110 ? 6.986 5.410 -1.271 1.00 94.94 110 LEU A N 1
ATOM 876 C CA . LEU A 1 110 ? 5.555 5.429 -0.932 1.00 94.94 110 LEU A CA 1
ATOM 877 C C . LEU A 1 110 ? 5.133 4.218 -0.093 1.00 94.94 110 LEU A C 1
ATOM 879 O O . LEU A 1 110 ? 4.329 4.351 0.823 1.00 94.94 110 LEU A O 1
ATOM 883 N N . ILE A 1 111 ? 5.650 3.028 -0.408 1.00 91.62 111 ILE A N 1
ATOM 884 C CA . ILE A 1 111 ? 5.356 1.814 0.366 1.00 91.62 111 ILE A CA 1
ATOM 885 C C . ILE A 1 111 ? 5.925 1.941 1.783 1.00 91.62 111 ILE A C 1
ATOM 887 O O . ILE A 1 111 ? 5.253 1.578 2.745 1.00 91.62 111 ILE A O 1
ATOM 891 N N . GLU A 1 112 ? 7.142 2.464 1.921 1.00 90.50 112 GLU A N 1
ATOM 892 C CA . GLU A 1 112 ? 7.767 2.741 3.217 1.00 90.50 112 GLU A CA 1
ATOM 893 C C . GLU A 1 112 ? 6.962 3.776 4.017 1.00 90.50 112 GLU A C 1
ATOM 895 O O . GLU A 1 112 ? 6.700 3.547 5.193 1.00 90.50 112 GLU A O 1
ATOM 900 N N . GLU A 1 113 ? 6.481 4.847 3.380 1.00 93.62 113 GLU A N 1
ATOM 901 C CA . GLU A 1 113 ? 5.644 5.884 4.005 1.00 93.62 113 GLU A CA 1
ATOM 902 C C . GLU A 1 113 ? 4.279 5.353 4.482 1.00 93.62 113 GLU A C 1
ATOM 904 O O . GLU A 1 113 ? 3.789 5.732 5.548 1.00 93.62 113 GLU A O 1
ATOM 909 N N . ILE A 1 114 ? 3.659 4.445 3.721 1.00 92.69 114 ILE A N 1
ATOM 910 C CA . ILE A 1 114 ? 2.418 3.775 4.134 1.00 92.69 114 ILE A CA 1
ATOM 911 C C . ILE A 1 114 ? 2.697 2.849 5.325 1.00 92.69 114 ILE A C 1
ATOM 913 O O . ILE A 1 114 ? 1.992 2.893 6.335 1.00 92.69 114 ILE A O 1
ATOM 917 N N . GLN A 1 115 ? 3.738 2.020 5.232 1.00 91.62 115 GLN A N 1
ATOM 918 C CA . GLN A 1 115 ? 4.060 1.050 6.280 1.00 91.62 115 GLN A CA 1
ATOM 919 C C . GLN A 1 115 ? 4.568 1.710 7.565 1.00 91.62 115 GLN A C 1
ATOM 921 O O . GLN A 1 115 ? 4.315 1.183 8.645 1.00 91.62 115 GLN A O 1
ATOM 926 N N . SER A 1 116 ? 5.180 2.897 7.489 1.00 90.56 116 SER A N 1
ATOM 927 C CA . SER A 1 116 ? 5.571 3.666 8.677 1.00 90.56 116 SER A CA 1
ATOM 928 C C . SER A 1 116 ? 4.374 4.128 9.516 1.00 90.56 116 SER A C 1
ATOM 930 O O . SER A 1 116 ? 4.557 4.578 10.642 1.00 90.56 116 SER A O 1
ATOM 932 N N . GLN A 1 117 ? 3.144 4.022 8.997 1.00 92.50 117 GLN A N 1
ATOM 933 C CA . GLN A 1 117 ? 1.923 4.241 9.778 1.00 92.50 117 GLN A CA 1
ATOM 934 C C . GLN A 1 117 ? 1.554 3.036 10.664 1.00 92.50 117 GLN A C 1
ATOM 936 O O . GLN A 1 117 ? 0.621 3.144 11.456 1.00 92.50 117 GLN A O 1
ATOM 941 N N . GLY A 1 118 ? 2.261 1.904 10.539 1.00 90.19 118 GLY A N 1
ATOM 942 C CA . GLY A 1 118 ? 2.011 0.638 11.242 1.00 90.19 118 GLY A CA 1
ATOM 943 C C . GLY A 1 118 ? 1.128 -0.354 10.472 1.00 90.19 118 GLY A C 1
ATOM 944 O O . GLY A 1 118 ? 0.823 -1.431 10.979 1.00 90.19 118 GLY A O 1
ATOM 945 N N . CYS A 1 119 ? 0.711 -0.014 9.249 1.00 92.75 119 CYS A N 1
ATOM 946 C CA . CYS A 1 119 ? -0.065 -0.898 8.377 1.00 92.75 119 CYS A CA 1
ATOM 947 C C . CYS A 1 119 ? 0.830 -1.693 7.408 1.00 92.75 119 CYS A C 1
ATOM 949 O O . CYS A 1 119 ? 2.029 -1.452 7.296 1.00 92.75 119 CYS A O 1
ATOM 951 N N . GLN A 1 120 ? 0.255 -2.666 6.705 1.00 91.75 120 GLN A N 1
ATOM 952 C CA . GLN A 1 120 ? 0.973 -3.594 5.834 1.00 91.75 120 GLN A CA 1
ATOM 953 C C . GLN A 1 120 ? 0.394 -3.539 4.422 1.00 91.75 120 GLN A C 1
ATOM 955 O O . GLN A 1 120 ? -0.753 -3.920 4.198 1.00 91.75 120 GLN A O 1
ATOM 960 N N . VAL A 1 121 ? 1.195 -3.114 3.445 1.00 90.75 121 VAL A N 1
ATOM 961 C CA . VAL A 1 121 ? 0.796 -3.155 2.031 1.00 90.75 121 VAL A CA 1
ATOM 962 C C . VAL A 1 121 ? 0.830 -4.607 1.554 1.00 90.75 121 VAL A C 1
ATOM 964 O O . VAL A 1 121 ? 1.893 -5.226 1.519 1.00 90.75 121 VAL A O 1
ATOM 967 N N . LYS A 1 122 ? -0.329 -5.166 1.190 1.00 88.31 122 LYS A N 1
ATOM 968 C CA . LYS A 1 122 ? -0.448 -6.571 0.769 1.00 88.31 122 LYS A CA 1
ATOM 969 C C . LYS A 1 122 ? -0.474 -6.755 -0.736 1.00 88.31 122 LYS A C 1
ATOM 971 O O . LYS A 1 122 ? 0.156 -7.680 -1.239 1.00 88.31 122 LYS A O 1
ATOM 976 N N . ASP A 1 123 ? -1.187 -5.888 -1.450 1.00 89.00 123 ASP A N 1
ATOM 977 C CA . ASP A 1 123 ? -1.332 -6.002 -2.901 1.00 89.00 123 ASP A CA 1
ATOM 978 C C . ASP A 1 123 ? -1.513 -4.624 -3.557 1.00 89.00 123 ASP A C 1
ATOM 980 O O . ASP A 1 123 ? -2.506 -3.935 -3.338 1.00 89.00 123 ASP A O 1
ATOM 984 N N . LEU A 1 124 ? -0.559 -4.228 -4.403 1.00 90.31 124 LEU A N 1
ATOM 985 C CA . LEU A 1 124 ? -0.582 -2.958 -5.143 1.00 90.31 124 LEU A CA 1
ATOM 986 C C . LEU A 1 124 ? -1.442 -2.996 -6.417 1.00 90.31 124 LEU A C 1
ATOM 988 O O . LEU A 1 124 ? -1.734 -1.949 -6.988 1.00 90.31 124 LEU A O 1
ATOM 992 N N . ASN A 1 125 ? -1.836 -4.171 -6.906 1.00 88.62 125 ASN A N 1
ATOM 993 C CA . ASN A 1 125 ? -2.806 -4.269 -7.998 1.00 88.62 125 ASN A CA 1
ATOM 994 C C . ASN A 1 125 ? -4.217 -4.010 -7.485 1.00 88.62 125 ASN A C 1
ATOM 996 O O . ASN A 1 125 ? -4.978 -3.286 -8.124 1.00 88.62 125 ASN A O 1
ATOM 1000 N N . LEU A 1 126 ? -4.551 -4.614 -6.342 1.00 90.00 126 LEU A N 1
ATOM 1001 C CA . LEU A 1 126 ? -5.875 -4.507 -5.733 1.00 90.00 126 LEU A CA 1
ATOM 1002 C C . LEU A 1 126 ? -6.014 -3.293 -4.809 1.00 90.00 126 LEU A C 1
ATOM 1004 O O . LEU A 1 126 ? -7.139 -2.916 -4.493 1.00 90.00 126 LEU A O 1
ATOM 1008 N N . GLY A 1 127 ? -4.898 -2.685 -4.396 1.00 93.38 127 GLY A N 1
ATOM 1009 C CA . GLY A 1 127 ? -4.892 -1.612 -3.406 1.00 93.38 127 GLY A CA 1
ATOM 1010 C C . GLY A 1 127 ? -5.255 -2.135 -2.017 1.00 93.38 127 GLY A C 1
ATOM 1011 O O . GLY A 1 127 ? -6.106 -1.555 -1.350 1.00 93.38 127 GLY A O 1
ATOM 1012 N N . LEU A 1 128 ? -4.657 -3.261 -1.625 1.00 93.81 128 LEU A N 1
ATOM 1013 C CA . LEU A 1 128 ? -4.952 -3.982 -0.392 1.00 93.81 128 LEU A CA 1
ATOM 1014 C C . LEU A 1 128 ? -3.968 -3.607 0.721 1.00 93.81 128 LEU A C 1
ATOM 1016 O O . LEU A 1 128 ? -2.748 -3.716 0.536 1.00 93.81 128 LEU A O 1
ATOM 1020 N N . VAL A 1 129 ? -4.507 -3.209 1.872 1.00 94.69 129 VAL A N 1
ATOM 1021 C CA . VAL A 1 129 ? -3.757 -2.851 3.080 1.00 94.69 129 VAL A CA 1
ATOM 1022 C C . VAL A 1 129 ? -4.347 -3.576 4.278 1.00 94.69 129 VAL A C 1
ATOM 1024 O O . VAL A 1 129 ? -5.559 -3.539 4.491 1.00 94.69 129 VAL A O 1
ATOM 1027 N N . ASP A 1 130 ? -3.469 -4.156 5.090 1.00 95.06 130 ASP A N 1
ATOM 1028 C CA . ASP A 1 130 ? -3.851 -4.795 6.339 1.00 95.06 130 ASP A CA 1
ATOM 1029 C C . ASP A 1 130 ? -3.352 -4.003 7.552 1.00 95.06 130 ASP A C 1
ATOM 1031 O O . ASP A 1 130 ? -2.245 -3.462 7.547 1.00 95.06 130 ASP A O 1
ATOM 1035 N N . PHE A 1 131 ? -4.138 -3.981 8.625 1.00 95.50 131 PHE A N 1
ATOM 1036 C CA . PHE A 1 131 ? -3.770 -3.384 9.907 1.00 95.50 131 PHE A CA 1
ATOM 1037 C C . PHE A 1 131 ? -3.781 -4.467 10.991 1.00 95.50 131 PHE A C 1
ATOM 1039 O O . PHE A 1 131 ? -4.821 -5.100 11.196 1.00 95.50 131 PHE A O 1
ATOM 1046 N N . PRO A 1 132 ? -2.666 -4.694 11.705 1.00 95.38 132 PRO A N 1
ATOM 1047 C CA . PRO A 1 132 ? -2.641 -5.619 12.832 1.00 95.38 132 PRO A CA 1
ATOM 1048 C C . PRO A 1 132 ? -3.638 -5.223 13.914 1.00 95.38 132 PRO A C 1
ATOM 1050 O O . PRO A 1 132 ? -3.728 -4.063 14.302 1.00 95.38 132 PRO A O 1
ATOM 1053 N N . THR A 1 133 ? -4.378 -6.186 14.446 1.00 95.44 133 THR A N 1
ATOM 1054 C CA . THR A 1 133 ? -5.256 -5.992 15.604 1.00 95.44 133 THR A CA 1
ATOM 1055 C C . THR A 1 133 ? -5.249 -7.241 16.477 1.00 95.44 133 THR A C 1
ATOM 1057 O O . THR A 1 133 ? -4.771 -8.301 16.067 1.00 95.44 133 THR A O 1
ATOM 1060 N N . ARG A 1 134 ? -5.764 -7.137 17.703 1.00 95.25 134 ARG A N 1
ATOM 1061 C CA . ARG A 1 134 ? -5.971 -8.299 18.567 1.00 95.25 134 ARG A CA 1
ATOM 1062 C C . ARG A 1 134 ? -7.443 -8.624 18.662 1.00 95.25 134 ARG A C 1
ATOM 1064 O O . ARG A 1 134 ? -8.198 -7.804 19.159 1.00 95.25 134 ARG A O 1
ATOM 1071 N N . TYR A 1 135 ? -7.843 -9.833 18.302 1.00 94.69 135 TYR A N 1
ATOM 1072 C CA . TYR A 1 135 ? -9.198 -10.342 18.494 1.00 94.69 135 TYR A CA 1
ATOM 1073 C C . TYR A 1 135 ? -9.150 -11.559 19.419 1.00 94.69 135 TYR A C 1
ATOM 1075 O O . TYR A 1 135 ? -8.403 -12.509 19.183 1.00 94.69 135 TYR A O 1
ATOM 1083 N N . ARG A 1 136 ? -9.881 -11.501 20.543 1.00 92.06 136 ARG A N 1
ATOM 1084 C CA . ARG A 1 136 ? -9.895 -12.562 21.576 1.00 92.06 136 ARG A CA 1
ATOM 1085 C C . ARG A 1 136 ? -8.489 -12.999 22.032 1.00 92.06 136 ARG A C 1
ATOM 1087 O O . ARG A 1 136 ? -8.219 -14.177 22.254 1.00 92.06 136 ARG A O 1
ATOM 1094 N N . GLY A 1 137 ? -7.579 -12.032 22.161 1.00 88.62 137 GLY A N 1
ATOM 1095 C CA . GLY A 1 137 ? -6.199 -12.260 22.605 1.00 88.62 137 GLY A CA 1
ATOM 1096 C C . GLY A 1 137 ? -5.251 -12.823 21.541 1.00 88.62 137 GLY A C 1
ATOM 1097 O O . GLY A 1 137 ? -4.096 -13.088 21.864 1.00 88.62 137 GLY A O 1
ATOM 1098 N N . ARG A 1 138 ? -5.702 -12.983 20.292 1.00 91.88 138 ARG A N 1
ATOM 1099 C CA . ARG A 1 138 ? -4.886 -13.435 19.157 1.00 91.88 138 ARG A CA 1
ATOM 1100 C C . ARG A 1 138 ? -4.699 -12.316 18.151 1.00 91.88 138 ARG A C 1
ATOM 1102 O O . ARG A 1 138 ? -5.556 -11.446 18.035 1.00 91.88 138 ARG A O 1
ATOM 1109 N N . GLU A 1 139 ? -3.581 -12.343 17.443 1.00 93.38 139 GLU A N 1
ATOM 1110 C CA . GLU A 1 139 ? -3.341 -11.424 16.337 1.00 93.38 139 GLU A CA 1
ATOM 1111 C C . GLU A 1 139 ? -4.191 -11.818 15.130 1.00 93.38 139 GLU A C 1
ATOM 1113 O O . GLU A 1 139 ? -4.183 -12.972 14.709 1.00 93.38 139 GLU A O 1
ATOM 1118 N N . VAL A 1 140 ? -4.906 -10.839 14.586 1.00 95.25 140 VAL A N 1
ATOM 1119 C CA . VAL A 1 140 ? -5.626 -10.924 13.313 1.00 95.25 140 VAL A CA 1
ATOM 1120 C C . VAL A 1 140 ? -5.372 -9.637 12.527 1.00 95.25 140 VAL A C 1
ATOM 1122 O O . VAL A 1 140 ? -4.773 -8.686 13.039 1.00 95.25 140 VAL A O 1
ATOM 1125 N N . LEU A 1 141 ? -5.808 -9.592 11.273 1.00 95.56 141 LEU A N 1
ATOM 1126 C CA . LEU A 1 141 ? -5.571 -8.465 10.379 1.00 95.56 141 LEU A CA 1
ATOM 1127 C C . LEU A 1 141 ? -6.902 -7.836 9.968 1.00 95.56 141 LEU A C 1
ATOM 1129 O O . LEU A 1 141 ? -7.773 -8.511 9.428 1.00 95.56 141 LEU A O 1
ATOM 1133 N N . LEU A 1 142 ? -7.059 -6.539 10.216 1.00 97.00 142 LEU A N 1
ATOM 1134 C CA . LEU A 1 142 ? -8.107 -5.731 9.598 1.00 97.00 142 LEU A CA 1
ATOM 1135 C C . LEU A 1 142 ? -7.727 -5.497 8.143 1.00 97.00 142 LEU A C 1
ATOM 1137 O O . LEU A 1 142 ? -6.604 -5.088 7.878 1.00 97.00 142 LEU A O 1
ATOM 1141 N N . CYS A 1 143 ? -8.642 -5.717 7.214 1.00 96.31 143 CYS A N 1
ATOM 1142 C CA . CYS A 1 143 ? -8.328 -5.773 5.796 1.00 96.31 143 CYS A CA 1
ATOM 1143 C C . CYS A 1 143 ? -9.130 -4.718 5.040 1.00 96.31 143 CYS A C 1
ATOM 1145 O O . CYS A 1 143 ? -10.361 -4.797 4.984 1.00 96.31 143 CYS A O 1
ATOM 1147 N N . TRP A 1 144 ? -8.437 -3.756 4.435 1.00 97.69 144 TRP A N 1
ATOM 1148 C CA . TRP A 1 144 ? -9.034 -2.664 3.673 1.00 97.69 144 TRP A CA 1
ATOM 1149 C C . TRP A 1 144 ? -8.585 -2.685 2.219 1.00 97.69 144 TRP A C 1
ATOM 1151 O O . TRP A 1 144 ? -7.397 -2.830 1.915 1.00 97.69 144 TRP A O 1
ATOM 1161 N N . LYS A 1 145 ? -9.542 -2.483 1.318 1.00 95.31 145 LYS A N 1
ATOM 1162 C CA . LYS A 1 145 ? -9.293 -2.316 -0.109 1.00 95.31 145 LYS A CA 1
ATOM 1163 C C . LYS A 1 145 ? -9.608 -0.887 -0.547 1.00 95.31 145 LYS A C 1
ATOM 1165 O O . LYS A 1 145 ? -10.558 -0.280 -0.074 1.00 95.31 145 LYS A O 1
ATOM 1170 N N . ILE A 1 146 ? -8.838 -0.361 -1.496 1.00 94.31 146 ILE A N 1
ATOM 1171 C CA . ILE A 1 146 ? -8.914 1.037 -1.959 1.00 94.31 146 ILE A CA 1
ATOM 1172 C C . ILE A 1 146 ? -10.311 1.512 -2.412 1.00 94.31 146 ILE A C 1
ATOM 1174 O O . ILE A 1 146 ? -10.623 2.704 -2.328 1.00 94.31 146 ILE A O 1
ATOM 1178 N N . ASP A 1 147 ? -11.144 0.594 -2.908 1.00 93.56 147 ASP A N 1
ATOM 1179 C CA . ASP A 1 147 ? -12.517 0.848 -3.354 1.00 93.56 147 ASP A CA 1
ATOM 1180 C C . ASP A 1 147 ? -13.562 0.725 -2.232 1.00 93.56 147 ASP A C 1
ATOM 1182 O O . ASP A 1 147 ? -14.740 0.999 -2.461 1.00 93.56 147 ASP A O 1
ATOM 1186 N N . GLU A 1 148 ? -13.143 0.381 -1.014 1.00 94.69 148 GLU A N 1
ATOM 1187 C CA . GLU A 1 148 ? -13.995 0.328 0.168 1.00 94.69 148 GLU A CA 1
ATOM 1188 C C . GLU A 1 148 ? -13.973 1.675 0.915 1.00 94.69 148 GLU A C 1
ATOM 1190 O O . GLU A 1 148 ? -12.902 2.234 1.178 1.00 94.69 148 GLU A O 1
ATOM 1195 N N . PRO A 1 149 ? -15.144 2.222 1.289 1.00 93.31 149 PRO A N 1
ATOM 1196 C CA . PRO A 1 149 ? -15.220 3.507 1.985 1.00 93.31 149 PRO A CA 1
ATOM 1197 C C . PRO A 1 149 ? -14.725 3.450 3.439 1.00 93.31 149 PRO A C 1
ATOM 1199 O O . PRO A 1 149 ? -14.355 4.484 3.989 1.00 93.31 149 PRO A O 1
ATOM 1202 N N . PHE A 1 150 ? -14.732 2.267 4.053 1.00 95.81 150 PHE A N 1
ATOM 1203 C CA . PHE A 1 150 ? -14.336 2.009 5.437 1.00 95.81 150 PHE A CA 1
ATOM 1204 C C . PHE A 1 150 ? -13.848 0.559 5.576 1.00 95.81 150 PHE A C 1
ATOM 1206 O O . PHE A 1 150 ? -13.944 -0.225 4.626 1.00 95.81 150 PHE A O 1
ATOM 1213 N N . ILE A 1 151 ? -13.311 0.190 6.740 1.00 97.25 151 ILE A N 1
ATOM 1214 C CA . ILE A 1 151 ? -12.793 -1.163 6.969 1.00 97.25 151 ILE A CA 1
ATOM 1215 C C . ILE A 1 151 ? -13.964 -2.070 7.345 1.00 97.25 151 ILE A C 1
ATOM 1217 O O . ILE A 1 151 ? -14.498 -1.979 8.444 1.00 97.25 151 ILE A O 1
ATOM 1221 N N . ALA A 1 152 ? -14.369 -2.946 6.427 1.00 96.44 152 ALA A N 1
ATOM 1222 C CA . ALA A 1 152 ? -15.532 -3.818 6.619 1.00 96.44 152 ALA A CA 1
ATOM 1223 C C . ALA A 1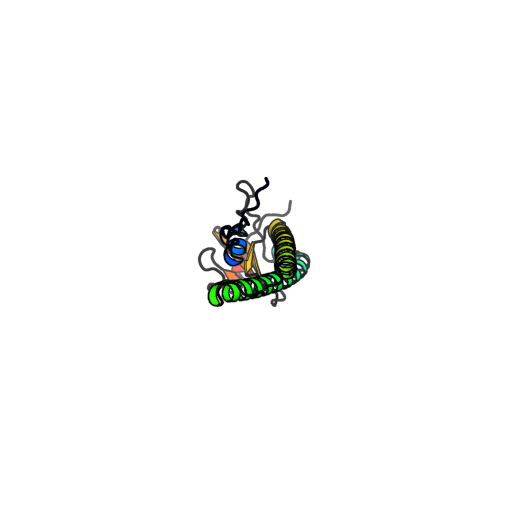 152 ? -15.174 -5.279 6.931 1.00 96.44 152 ALA A C 1
ATOM 1225 O O . ALA A 1 152 ? -16.057 -6.068 7.269 1.00 96.44 152 ALA A O 1
ATOM 1226 N N . TYR A 1 153 ? -13.899 -5.654 6.805 1.00 97.19 153 TYR A N 1
ATOM 1227 C CA . TYR A 1 153 ? -13.467 -7.043 6.904 1.00 97.19 153 TYR A CA 1
ATOM 1228 C C . TYR A 1 153 ? -12.202 -7.192 7.740 1.00 97.19 153 TYR A C 1
ATOM 1230 O O . TYR A 1 153 ? -11.353 -6.303 7.792 1.00 97.19 153 TYR A O 1
ATOM 1238 N N . TRP A 1 154 ? -12.051 -8.370 8.326 1.00 96.81 154 TRP A N 1
ATOM 1239 C CA . TRP A 1 154 ? -10.831 -8.844 8.962 1.00 96.81 154 TRP A CA 1
ATOM 1240 C C . TRP A 1 154 ? -10.503 -10.254 8.457 1.00 96.81 154 TRP A C 1
ATOM 1242 O O . TRP A 1 154 ? -11.325 -10.884 7.795 1.00 96.81 154 TRP A O 1
ATOM 1252 N N . HIS A 1 155 ? -9.305 -10.760 8.722 1.00 95.81 155 HIS A N 1
ATOM 1253 C CA . HIS A 1 155 ? -8.964 -12.163 8.494 1.00 95.81 155 HIS A CA 1
ATOM 1254 C C . HIS A 1 155 ? -7.879 -12.642 9.457 1.00 95.81 155 HIS A C 1
ATOM 1256 O O . HIS A 1 155 ? -7.097 -11.859 10.000 1.00 95.81 155 HIS A O 1
ATOM 1262 N N . GLU A 1 156 ? -7.805 -13.958 9.631 1.00 92.81 156 GLU A N 1
ATOM 1263 C CA . GLU A 1 156 ? -6.701 -14.617 10.328 1.00 92.81 156 GLU A CA 1
ATOM 1264 C C . GLU A 1 156 ? -5.371 -14.386 9.591 1.00 92.81 156 GLU A C 1
ATOM 1266 O O . GLU A 1 156 ? -5.334 -14.271 8.358 1.00 92.81 156 GLU A O 1
ATOM 1271 N N . VAL A 1 157 ? -4.259 -14.366 10.333 1.00 89.19 157 VAL A N 1
ATOM 1272 C CA . VAL A 1 157 ? -2.910 -14.113 9.783 1.00 89.19 157 VAL A CA 1
ATOM 1273 C C . VAL A 1 157 ? -2.545 -15.110 8.674 1.00 89.19 157 VAL A C 1
ATOM 1275 O O . VAL A 1 157 ? -1.933 -14.733 7.676 1.00 89.19 157 VAL A O 1
ATOM 1278 N N . GLU A 1 158 ? -2.960 -16.370 8.816 1.00 84.62 158 GLU A N 1
ATOM 1279 C CA . GLU A 1 158 ? -2.655 -17.450 7.867 1.00 84.62 158 GLU A CA 1
ATOM 1280 C C . GLU A 1 158 ? -3.639 -17.539 6.691 1.00 84.62 158 GLU A C 1
ATOM 1282 O O . GLU A 1 158 ? -3.305 -18.107 5.651 1.00 84.62 158 GLU A O 1
ATOM 1287 N N . ALA A 1 159 ? -4.846 -16.983 6.826 1.00 82.56 159 ALA A N 1
ATOM 1288 C CA . ALA A 1 159 ? -5.892 -17.116 5.812 1.00 82.56 159 ALA A CA 1
ATOM 1289 C C . ALA A 1 159 ? -5.739 -16.103 4.662 1.00 82.56 159 ALA A C 1
ATOM 1291 O O . ALA A 1 159 ? -6.151 -16.367 3.528 1.00 82.56 159 ALA A O 1
ATOM 1292 N N . GLY A 1 160 ? -5.132 -14.946 4.950 1.00 81.56 160 GLY A N 1
ATOM 1293 C CA . GLY A 1 160 ? -4.967 -13.850 3.998 1.00 81.56 160 GLY A CA 1
ATOM 1294 C C . GLY A 1 160 ? -6.297 -13.339 3.427 1.00 81.56 160 GLY A C 1
ATOM 1295 O O . GLY A 1 160 ? -7.375 -13.587 3.966 1.00 81.56 160 GLY A O 1
ATOM 1296 N N . PHE A 1 161 ? -6.228 -12.660 2.279 1.00 76.69 161 PHE A N 1
ATOM 1297 C CA . PHE A 1 161 ? -7.389 -12.025 1.642 1.00 76.69 161 PHE A CA 1
ATOM 1298 C C . PHE A 1 161 ? -8.552 -12.987 1.328 1.00 76.69 161 PHE A C 1
ATOM 1300 O O . PHE A 1 161 ? -9.714 -12.590 1.381 1.00 76.69 161 PHE A O 1
ATOM 1307 N N . ALA A 1 162 ? -8.268 -14.256 1.012 1.00 83.12 162 ALA A N 1
ATOM 1308 C CA . ALA A 1 162 ? -9.305 -15.250 0.714 1.00 83.12 162 ALA A CA 1
ATOM 1309 C C . ALA A 1 162 ? -10.136 -15.640 1.951 1.00 83.12 162 ALA A C 1
ATOM 1311 O O . ALA A 1 162 ? -11.254 -16.128 1.805 1.00 83.12 162 ALA A O 1
ATOM 1312 N N . GLY A 1 163 ? -9.602 -15.414 3.155 1.00 89.19 163 GLY A N 1
ATOM 1313 C CA . GLY A 1 163 ? -10.253 -15.701 4.430 1.00 89.19 163 GLY A CA 1
ATOM 1314 C C . GLY A 1 163 ? -10.960 -14.508 5.061 1.00 89.19 163 GLY A C 1
ATOM 1315 O O . GLY A 1 163 ? -11.120 -14.498 6.278 1.00 89.19 163 GLY A O 1
ATOM 1316 N N . ARG A 1 164 ? -11.341 -13.493 4.274 1.00 91.00 164 ARG A N 1
ATOM 1317 C CA . ARG A 1 164 ? -12.046 -12.313 4.788 1.00 91.00 164 ARG A CA 1
ATOM 1318 C C . ARG A 1 164 ? -13.353 -12.689 5.475 1.00 91.00 164 ARG A C 1
ATOM 1320 O O . ARG A 1 164 ? -14.217 -13.343 4.896 1.00 91.00 164 ARG A O 1
ATOM 1327 N N . GLN A 1 165 ? -13.509 -12.183 6.686 1.00 94.62 165 GLN A N 1
ATOM 1328 C CA . GLN A 1 165 ? -14.706 -12.269 7.502 1.00 94.62 165 GLN A CA 1
ATOM 1329 C C . GLN A 1 165 ? -15.239 -10.856 7.747 1.00 94.62 165 GLN A C 1
ATOM 1331 O O . GLN A 1 165 ? -14.444 -9.929 7.929 1.00 94.62 165 GLN A O 1
ATOM 1336 N N . PRO A 1 166 ? -16.565 -10.651 7.693 1.00 96.88 166 PRO A N 1
ATOM 1337 C CA . PRO A 1 166 ? -17.144 -9.346 7.969 1.00 96.88 166 PRO A CA 1
ATOM 1338 C C . PRO A 1 166 ? -16.862 -8.940 9.418 1.00 96.88 166 PRO A C 1
ATOM 1340 O O . PRO A 1 166 ? -16.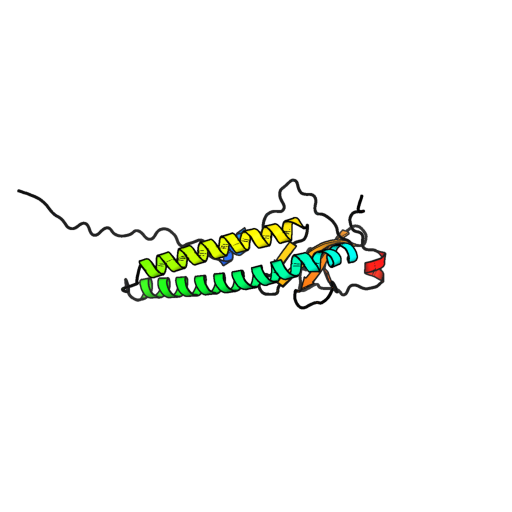838 -9.775 10.322 1.00 96.88 166 PRO A O 1
ATOM 1343 N N . ILE A 1 167 ? -16.658 -7.644 9.633 1.00 96.25 167 ILE A N 1
ATOM 1344 C CA . ILE A 1 167 ? -16.641 -7.063 10.974 1.00 96.25 167 ILE A CA 1
ATOM 1345 C C . ILE A 1 167 ? -18.087 -6.993 11.467 1.00 96.25 167 ILE A C 1
ATOM 1347 O O . ILE A 1 167 ? -18.912 -6.276 10.900 1.00 96.25 167 ILE A O 1
ATOM 1351 N N . ASP A 1 168 ? -18.386 -7.748 12.517 1.00 94.69 168 ASP A N 1
ATOM 1352 C CA . ASP A 1 168 ? -19.679 -7.759 13.189 1.00 94.69 168 ASP A CA 1
ATOM 1353 C C . ASP A 1 168 ? -19.588 -7.143 14.594 1.00 94.69 168 ASP A C 1
ATOM 1355 O O . ASP A 1 168 ? -18.535 -6.688 15.054 1.00 94.69 168 ASP A O 1
ATOM 1359 N N . GLU A 1 169 ? -20.725 -7.090 15.284 1.00 92.81 169 GLU A N 1
ATOM 1360 C CA . GLU A 1 169 ? -20.799 -6.528 16.631 1.00 92.81 169 GLU A CA 1
ATOM 1361 C C . GLU A 1 169 ? -19.904 -7.292 17.624 1.00 92.81 169 GLU A C 1
ATOM 1363 O O . GLU A 1 169 ? -19.265 -6.693 18.490 1.00 92.81 169 GLU A O 1
ATOM 1368 N N . GLU A 1 170 ? -19.797 -8.609 17.458 1.00 94.12 170 GLU A N 1
ATOM 1369 C CA . GLU A 1 170 ? -19.004 -9.487 18.314 1.00 94.12 170 GLU A CA 1
ATOM 1370 C C . GLU A 1 170 ? -17.499 -9.206 18.178 1.00 94.12 170 GLU A C 1
ATOM 1372 O O . GLU A 1 170 ? -16.778 -9.080 19.179 1.00 94.12 170 GLU A O 1
ATOM 1377 N N . PHE A 1 171 ? -17.041 -9.012 16.940 1.00 95.31 171 PHE A N 1
ATOM 1378 C CA . PHE A 1 171 ? -15.695 -8.559 16.627 1.00 95.31 171 PHE A CA 1
ATOM 1379 C C . PHE A 1 171 ? -15.417 -7.186 17.233 1.00 95.31 171 PHE A C 1
ATOM 1381 O O . PHE A 1 171 ? -14.423 -7.009 17.942 1.00 95.31 171 PHE A O 1
ATOM 1388 N N . LEU A 1 172 ? -16.312 -6.216 17.027 1.00 92.75 172 LEU A N 1
ATOM 1389 C CA . LEU A 1 172 ? -16.140 -4.864 17.558 1.00 92.75 172 LEU A CA 1
ATOM 1390 C C . LEU A 1 172 ? -16.015 -4.861 19.089 1.00 92.75 172 LEU A C 1
ATOM 1392 O O . LEU A 1 172 ? -15.136 -4.186 19.626 1.00 92.75 172 LEU A O 1
ATOM 1396 N N . GLN A 1 173 ? -16.807 -5.675 19.789 1.00 91.19 173 GLN A N 1
ATOM 1397 C CA . GLN A 1 173 ? -16.759 -5.795 21.251 1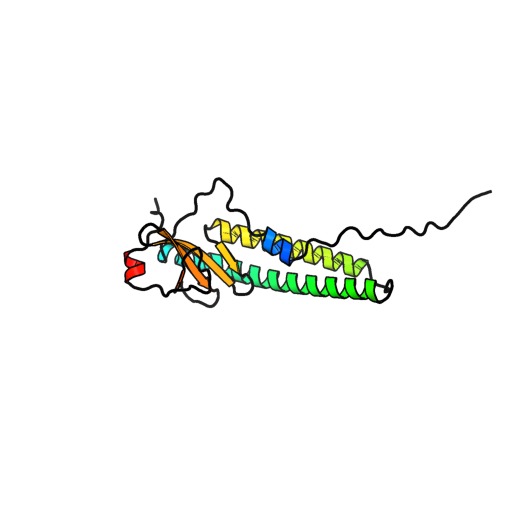.00 91.19 173 GLN A CA 1
ATOM 1398 C C . GLN A 1 173 ? -15.502 -6.510 21.773 1.00 91.19 173 GLN A C 1
ATOM 1400 O O . GLN A 1 173 ? -15.064 -6.239 22.899 1.00 91.19 173 GLN A O 1
ATOM 1405 N N . SER A 1 174 ? -14.894 -7.391 20.976 1.00 91.75 174 SER A N 1
ATOM 1406 C CA . SER A 1 174 ? -13.817 -8.293 21.420 1.00 91.75 174 SER A CA 1
ATOM 1407 C C . SER A 1 174 ? -12.439 -7.983 20.831 1.00 91.75 174 SER A C 1
ATOM 1409 O O . SER A 1 174 ? -11.444 -8.549 21.295 1.00 91.75 174 SER A O 1
ATOM 1411 N N . HIS A 1 175 ? -12.354 -7.106 19.827 1.00 92.75 175 HIS A N 1
ATOM 1412 C CA . HIS A 1 175 ? -11.081 -6.657 19.270 1.00 92.75 175 HIS A CA 1
ATOM 1413 C C . HIS A 1 175 ? -10.468 -5.509 20.089 1.00 92.75 175 HIS A C 1
ATOM 1415 O O . HIS A 1 175 ? -11.172 -4.721 20.728 1.00 92.75 175 HIS A O 1
ATOM 1421 N N . ARG A 1 176 ? -9.141 -5.418 20.116 1.00 91.50 176 ARG A N 1
ATOM 1422 C CA . ARG A 1 176 ? -8.373 -4.429 20.876 1.00 91.50 176 ARG A CA 1
ATOM 1423 C C . ARG A 1 176 ? -7.177 -3.959 20.047 1.00 91.50 176 ARG A C 1
ATOM 1425 O O . ARG A 1 176 ? -6.489 -4.770 19.430 1.00 91.50 176 ARG A O 1
ATOM 1432 N N . GLY A 1 177 ? -6.931 -2.655 20.086 1.00 86.38 177 GLY A N 1
ATOM 1433 C CA . GLY A 1 177 ? -5.686 -2.026 19.646 1.00 86.38 177 GLY A CA 1
ATOM 1434 C C . GLY A 1 177 ? -4.868 -1.536 20.837 1.00 86.38 177 GLY A C 1
ATOM 1435 O O . GLY A 1 177 ? -5.262 -1.716 21.992 1.00 86.38 177 GLY A O 1
ATOM 1436 N N . GLU A 1 178 ? -3.744 -0.892 20.558 1.00 82.31 178 GLU A N 1
ATOM 1437 C CA . GLU A 1 178 ? -2.958 -0.183 21.564 1.00 82.31 178 GLU A CA 1
ATOM 1438 C C . GLU A 1 178 ? -3.702 1.064 22.052 1.00 82.31 178 GLU A C 1
ATOM 1440 O O . GLU A 1 178 ? -4.284 1.822 21.270 1.00 82.31 178 GLU A O 1
ATOM 1445 N N . THR A 1 179 ? -3.698 1.276 23.367 1.00 65.31 179 THR A N 1
ATOM 1446 C CA . THR A 1 179 ? -4.237 2.484 24.002 1.00 65.31 179 THR A CA 1
ATOM 1447 C C . THR A 1 179 ? -3.404 3.700 23.616 1.00 65.31 179 THR A C 1
ATOM 1449 O O . THR A 1 179 ? -2.210 3.737 23.914 1.00 65.31 179 THR A O 1
ATOM 1452 N N . GLU A 1 180 ? -4.039 4.707 23.009 1.00 54.34 180 GLU A N 1
ATOM 1453 C CA . GLU A 1 180 ? -3.428 6.026 22.799 1.00 54.34 180 GLU A CA 1
ATOM 1454 C C . GLU A 1 180 ? -3.061 6.600 24.179 1.00 54.34 180 GLU A C 1
ATOM 1456 O O . GLU A 1 180 ? -3.942 6.729 25.029 1.00 54.34 180 GLU A O 1
ATOM 1461 N N . HIS A 1 181 ? -1.768 6.820 24.434 1.00 42.38 181 HIS A N 1
ATOM 1462 C CA . HIS A 1 181 ? -1.277 7.511 25.634 1.00 42.38 181 HIS A CA 1
ATOM 1463 C C . HIS A 1 181 ? -1.300 9.023 25.420 1.00 42.38 181 HIS A C 1
ATOM 1465 O O . HIS A 1 181 ? -0.986 9.451 24.285 1.00 42.38 181 HIS A O 1
#